Protein 8WHN (pdb70)

Nearest PDB structures (foldseek):
  8whn-assembly1_A  TM=1.007E+00  e=7.924E-18  Promethearchaeum syntrophicum

Solvent-accessible surface area: 9281 Å² total; per-residue (Å²): 142,56,31,90,183,13,0,62,89,7,7,71,3,12,62,78,38,20,53,16,26,64,45,17,39,119,8,37,38,46,44,164,125,163,155,37,104,132,147,56,39,78,142,33,23,136,71,40,85,77,83,13,113,96,10,64,93,69,11,98,72,46,52,113,81,0,27,139,46,28,60,106,7,48,44,5,2,99,89,19,60,122,9,48,61,47,16,72,64,16,31,86,44,41,131,102,12,83,61,109,65,147,158,65,122,34,117,52,129,76,40,34,84,184,81,22,49,62,33,113,139,72,34,65,43,1,26,85,71,14,60,102,22,11,87,61,0,85,68,72,64,159

Foldseek 3Di:
DADVVLLVVLLVLVVVVLVLVVVLVVLVVCVVVVVDPVVVSVVVVVVSVVVNVVSVVVSVVSLVVQLVVPDDSVVLVVLLVVLVVVLVVLVVVLVVLVVCVVVVNDDDPVVSVVVNVVSVVSNVVSVVSNVVSSVVSCVVPD

Organism: NCBI:txid2594042

Structure (mmCIF, N/CA/C/O backbone):
data_8WHN
#
_entry.id   8WHN
#
_cell.length_a   41.368
_cell.length_b   58.708
_cell.length_c   67.578
_cell.angle_alpha   90.000
_cell.angle_beta   90.000
_cell.angle_gamma   90.000
#
_symmetry.space_group_name_H-M   'P 2 21 21'
#
loop_
_entity.id
_entity.type
_entity.pdbx_description
1 polymer 'Ribophorin 1 superfamily protein'
2 water water
#
loop_
_atom_site.group_PDB
_atom_site.id
_atom_site.type_symbol
_atom_site.label_atom_id
_atom_site.label_alt_id
_atom_site.label_comp_id
_atom_site.label_asym_id
_atom_site.label_entity_id
_atom_site.label_seq_id
_atom_site.pdbx_PDB_ins_code
_atom_site.Cartn_x
_atom_site.Cartn_y
_atom_site.Cartn_z
_atom_site.occupancy
_atom_site.B_iso_or_equiv
_atom_site.auth_seq_id
_atom_site.auth_comp_id
_atom_site.auth_asym_id
_atom_site.auth_atom_id
_atom_site.pdbx_PDB_model_num
ATOM 1 N N . SER A 1 20 ? 30.96000 33.30800 5.77000 1.000 89.71602 466 SER A N 1
ATOM 2 C CA . SER A 1 20 ? 31.57900 32.89500 7.02800 1.000 94.35605 466 SER A CA 1
ATOM 3 C C . SER A 1 20 ? 30.73000 31.81900 7.71100 1.000 95.62989 466 SER A C 1
ATOM 4 O O . SER A 1 20 ? 30.25500 30.89000 7.05900 1.000 103.97826 466 SER A O 1
ATOM 7 N N . VAL A 1 21 ? 30.54600 31.94000 9.02200 1.000 85.73923 467 VAL A N 1
ATOM 8 C CA . VAL A 1 21 ? 29.67200 31.03200 9.76500 1.000 76.07491 467 VAL A CA 1
ATOM 9 C C . VAL A 1 21 ? 28.76600 31.86400 10.66900 1.000 63.66816 467 VAL A C 1
ATOM 10 O O . VAL A 1 21 ? 29.25200 32.56300 11.57400 1.000 62.83911 467 VAL A O 1
ATOM 14 N N . PRO A 1 22 ? 27.45000 31.85500 10.43900 1.000 52.61947 468 PRO A N 1
ATOM 15 C CA . PRO A 1 22 ? 26.56300 32.72200 11.22300 1.000 56.16989 468 PRO A CA 1
ATOM 16 C C . PRO A 1 22 ? 26.20600 32.06000 12.53400 1.000 49.44014 468 PRO A C 1
ATOM 17 O O . PRO A 1 22 ? 25.29400 31.23100 12.58700 1.000 46.25555 468 PRO A O 1
ATOM 21 N N . ILE A 1 23 ? 26.92900 32.42400 13.59300 1.000 47.34252 469 ILE A N 1
ATOM 22 C CA . ILE A 1 23 ? 26.80000 31.71100 14.85500 1.000 45.21858 469 ILE A CA 1
ATOM 23 C C . ILE A 1 23 ? 25.38000 31.81100 15.38700 1.000 44.25267 469 ILE A C 1
ATOM 24 O O . ILE A 1 23 ? 24.84800 30.84900 15.95100 1.000 37.93086 469 ILE A O 1
ATOM 29 N N . ARG A 1 24 ? 24.73900 32.96900 15.21800 1.000 43.72366 470 ARG A N 1
ATOM 30 C CA . ARG A 1 24 ? 23.38200 33.12600 15.73600 1.000 48.50582 470 ARG A CA 1
ATOM 31 C C . ARG A 1 24 ? 22.44300 32.08800 15.13600 1.000 39.41788 470 ARG A C 1
ATOM 32 O O . ARG A 1 24 ? 21.74000 31.37600 15.86800 1.000 39.57317 470 ARG A O 1
ATOM 40 N N . GLU A 1 25 ? 22.42500 31.98600 13.80100 1.000 32.79867 471 GLU A N 1
ATOM 41 C CA . GLU A 1 25 ? 21.49700 31.07700 13.14100 1.000 34.14883 471 GLU A CA 1
ATOM 42 C C . GLU A 1 25 ? 21.85700 29.62700 13.42400 1.000 36.39121 471 GLU A C 1
ATOM 43 O O . GLU A 1 25 ? 20.96900 28.78000 13.55400 1.000 32.35388 471 GLU A O 1
ATOM 49 N N . LEU A 1 26 ? 23.15800 29.32800 13.50300 1.000 30.78790 472 LEU A N 1
ATOM 50 C CA . LEU A 1 26 ? 23.59600 27.96600 13.74200 1.000 35.43583 472 LEU A CA 1
ATOM 51 C C . LEU A 1 26 ? 23.21700 27.52100 15.14400 1.000 30.56419 472 LEU A C 1
ATOM 52 O O . LEU A 1 26 ? 22.78800 26.37900 15.33400 1.000 31.89330 472 LEU A O 1
ATOM 57 N N . THR A 1 27 ? 23.33100 28.42700 16.12800 1.000 35.70428 473 THR A N 1
ATOM 58 C CA . THR A 1 27 ? 22.96700 28.08100 17.50000 1.000 33.22504 473 THR A CA 1
ATOM 59 C C . THR A 1 27 ? 21.48800 27.72500 17.60000 1.000 37.94929 473 THR A C 1
ATOM 60 O O . THR A 1 27 ? 21.11500 26.78100 18.30600 1.000 38.15721 473 THR A O 1
ATOM 64 N N . ARG A 1 28 ? 20.62900 28.47600 16.90700 1.000 35.84114 474 ARG A N 1
ATOM 65 C CA . ARG A 1 28 ? 19.20600 28.14900 16.90200 1.000 36.00432 474 ARG A CA 1
ATOM 66 C C . ARG A 1 28 ? 18.93700 26.84800 16.14600 1.000 42.55247 474 ARG A C 1
ATOM 67 O O . ARG A 1 28 ? 18.15000 26.00700 16.59700 1.000 40.26799 474 ARG A O 1
ATOM 75 N N . PHE A 1 29 ? 19.58900 26.66600 14.99800 1.000 32.06437 475 PHE A N 1
ATOM 76 C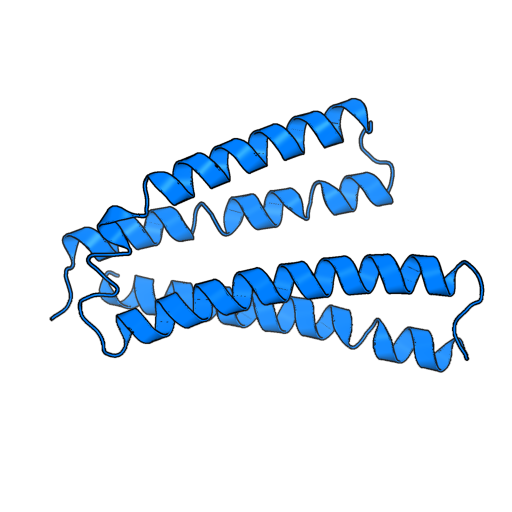 CA . PHE A 1 29 ? 19.30700 25.52200 14.14100 1.000 32.51179 475 PHE A CA 1
ATOM 77 C C . PHE A 1 29 ? 19.64900 24.20500 14.82200 1.000 37.51239 475 PHE A C 1
ATOM 78 O O . PHE A 1 29 ? 18.93100 23.20800 14.66200 1.000 36.36752 475 PHE A O 1
ATOM 86 N N . VAL A 1 30 ? 20.76200 24.17900 15.55500 1.000 36.33594 476 VAL A N 1
ATOM 87 C CA . VAL A 1 30 ? 21.21100 22.96500 16.22200 1.000 34.81207 476 VAL A CA 1
ATOM 88 C C . VAL A 1 30 ? 20.15400 22.46700 17.20800 1.000 40.01269 476 VAL A C 1
ATOM 89 O O . VAL A 1 30 ? 19.85000 21.26900 17.26100 1.000 39.26523 476 VAL A O 1
ATOM 93 N N . THR A 1 31 ? 19.54400 23.37000 17.97300 1.000 34.81733 477 THR A N 1
ATOM 94 C CA . THR A 1 31 ? 18.48000 22.91500 18.86200 1.000 43.36836 477 THR A CA 1
ATOM 95 C C . THR A 1 31 ? 17.28500 22.39900 18.06400 1.000 53.24849 477 THR A C 1
ATOM 96 O O . THR A 1 31 ? 16.73000 21.33500 18.38100 1.000 38.18879 477 THR A O 1
ATOM 100 N N . LEU A 1 32 ? 16.93400 23.09000 16.97400 1.000 34.46466 478 LEU A N 1
ATOM 101 C CA . LEU A 1 32 ? 15.79500 22.66600 16.15800 1.000 43.40520 478 LEU A CA 1
ATOM 102 C C . LEU A 1 32 ? 15.99200 21.27300 15.55800 1.000 49.29538 478 LEU A C 1
ATOM 103 O O . LEU A 1 32 ? 15.05700 20.46400 15.54000 1.000 41.54182 478 LEU A O 1
ATOM 108 N N . ILE A 1 33 ? 17.18500 20.97400 15.03900 1.000 30.91686 479 ILE A N 1
ATOM 109 C CA . ILE A 1 33 ? 17.34900 19.68100 14.37600 1.000 32.18017 479 ILE A CA 1
ATOM 110 C C . ILE A 1 33 ? 17.48100 18.54900 15.37900 1.000 44.09213 479 ILE A C 1
ATOM 111 O O . ILE A 1 33 ? 17.18000 17.39500 15.04900 1.000 39.63633 479 ILE A O 1
ATOM 116 N N . GLU A 1 34 ? 17.94700 18.83300 16.59900 1.000 41.97345 480 GLU A N 1
ATOM 117 C CA . GLU A 1 34 ? 17.95000 17.79100 17.62400 1.000 48.15314 480 GLU A CA 1
ATOM 118 C C . GLU A 1 34 ? 16.52600 17.42700 18.00200 1.000 47.32146 480 GLU A C 1
ATOM 119 O O . GLU A 1 34 ? 16.17800 16.24400 18.10800 1.000 45.33438 480 GLU A O 1
ATOM 125 N N . GLU A 1 35 ? 15.69000 18.44600 18.18100 1.000 39.21260 481 GLU A N 1
ATOM 126 C CA A GLU A 1 35 ? 14.26900 18.24200 18.45200 0.400 45.07646 481 GLU A CA 1
ATOM 127 C CA B GLU A 1 35 ? 14.28300 18.20400 18.47100 0.600 45.31333 481 GLU A CA 1
ATOM 128 C C . GLU A 1 35 ? 13.60600 17.43400 17.34000 1.000 46.46083 481 GLU A C 1
ATOM 129 O O . GLU A 1 35 ? 12.79700 16.53300 17.59900 1.000 47.85574 481 GLU A O 1
ATOM 140 N N . LYS A 1 36 ? 13.94200 17.75200 16.08500 1.000 41.74185 482 LYS A N 1
ATOM 141 C CA A LYS A 1 36 ? 13.38400 17.01700 14.95300 0.490 44.97908 482 LYS A CA 1
ATOM 142 C CA B LYS A 1 36 ? 13.38200 17.01500 14.95400 0.510 44.79484 482 LYS A CA 1
ATOM 143 C C . LYS A 1 36 ? 13.83600 15.56200 14.97300 1.000 47.47938 482 LYS A C 1
ATOM 144 O O . LYS A 1 36 ? 13.02300 14.64300 14.79800 1.000 42.50510 482 LYS A O 1
ATOM 155 N N . ASN A 1 37 ? 15.13700 15.32600 15.19000 1.000 40.63645 483 ASN A N 1
ATOM 156 C CA . ASN A 1 37 ? 15.64400 13.96200 15.24800 1.000 51.17456 483 ASN A CA 1
ATOM 157 C C . ASN A 1 37 ? 14.96900 13.17500 16.37000 1.000 55.90934 483 ASN A C 1
ATOM 158 O O . ASN A 1 37 ? 14.69600 11.97900 16.22300 1.000 43.00779 483 ASN A O 1
ATOM 163 N N . ALA A 1 38 ? 14.67400 13.84800 17.48800 1.000 53.74592 484 ALA A N 1
ATOM 164 C CA . ALA A 1 38 ? 14.01400 13.20900 18.62100 1.000 51.64303 484 ALA A CA 1
ATOM 165 C C . ALA A 1 38 ? 12.57700 12.81500 18.29000 1.000 58.02275 484 ALA A C 1
ATOM 166 O O . ALA A 1 38 ? 12.12000 11.73300 18.67700 1.000 63.92872 484 ALA A O 1
ATOM 168 N N . ILE A 1 39 ? 11.84000 13.68300 17.59400 1.000 50.17707 485 ILE A N 1
ATOM 169 C CA . ILE A 1 39 ? 10.45100 13.37700 17.25300 1.000 45.76075 485 ILE A CA 1
ATOM 170 C C . ILE A 1 39 ? 10.38300 12.24600 16.23300 1.000 48.64004 485 ILE A C 1
ATOM 171 O O . ILE A 1 39 ? 9.52000 11.35900 16.31700 1.000 54.65392 485 ILE A O 1
ATOM 176 N N . LEU A 1 40 ? 11.28800 12.25900 15.25200 1.000 42.71565 486 LEU A N 1
ATOM 177 C CA . LEU A 1 40 ? 11.32900 11.18700 14.26600 1.000 41.43128 486 LEU A CA 1
ATOM 178 C C . LEU A 1 40 ? 11.52500 9.82600 14.93700 1.000 45.23700 486 LEU A C 1
ATOM 179 O O . LEU A 1 40 ? 10.88200 8.84000 14.55500 1.000 39.74161 486 LEU A O 1
ATOM 184 N N . LEU A 1 41 ? 12.40400 9.7560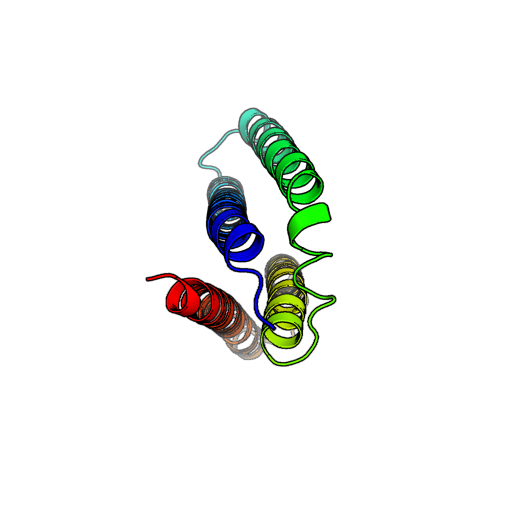0 15.94800 1.000 47.59518 487 LEU A N 1
ATOM 185 C CA . LEU A 1 41 ? 12.60000 8.51500 16.70000 1.000 47.06617 487 LEU A CA 1
ATOM 186 C C . LEU A 1 41 ? 11.38300 8.16400 17.54800 1.000 53.85646 487 LEU A C 1
ATOM 187 O O . LEU A 1 41 ? 11.11400 6.97700 17.77700 1.000 64.09190 487 LEU A O 1
ATOM 192 N N . ASP A 1 42 ? 10.64900 9.17100 18.03400 1.000 50.28498 488 ASP A N 1
ATOM 193 C CA . ASP A 1 42 ? 9.37800 8.90700 18.70900 1.000 61.65476 488 ASP A CA 1
ATOM 194 C C . ASP A 1 42 ? 8.34100 8.32700 17.75000 1.000 59.31237 488 ASP A C 1
ATOM 195 O O . ASP A 1 42 ? 7.48200 7.54100 18.16900 1.000 54.61971 488 ASP A O 1
ATOM 200 N N . ILE A 1 43 ? 8.39400 8.72000 16.47200 1.000 52.18257 489 ILE A N 1
ATOM 201 C CA . ILE A 1 43 ? 7.50900 8.14100 15.46000 1.000 59.73085 489 ILE A CA 1
ATOM 202 C C . ILE A 1 43 ? 7.83900 6.66300 15.24300 1.000 55.49350 489 ILE A C 1
ATOM 203 O O . ILE A 1 43 ? 6.94100 5.81400 15.14600 1.000 51.78779 489 ILE A O 1
ATOM 208 N N . GLU A 1 44 ? 9.13300 6.32800 15.17700 1.000 52.31154 490 GLU A N 1
ATOM 209 C CA . GLU A 1 44 ? 9.52500 4.92400 15.07400 1.000 60.08615 490 GLU A CA 1
ATOM 210 C C . GLU A 1 44 ? 9.02500 4.12400 16.27500 1.000 57.13843 490 GLU A C 1
ATO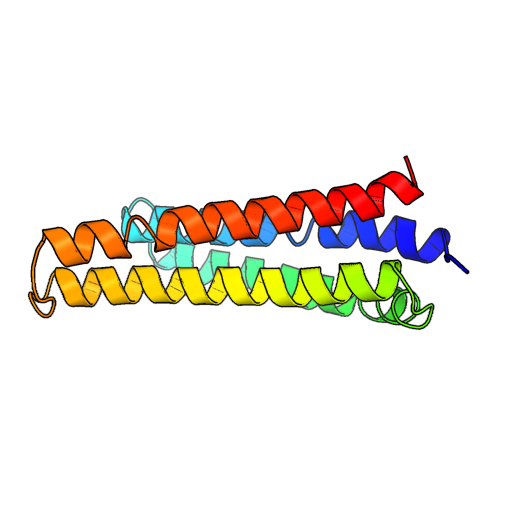M 211 O O . GLU A 1 44 ? 8.54800 2.99500 16.11700 1.000 50.71134 490 GLU A O 1
ATOM 217 N N . LYS A 1 45 ? 9.12400 4.70100 17.48000 1.000 53.70118 491 LYS A N 1
ATOM 218 C CA A LYS A 1 45 ? 8.60600 4.05400 18.68500 0.530 58.74652 491 LYS A CA 1
ATOM 219 C CA B LYS A 1 45 ? 8.61300 4.03200 18.67400 0.470 58.72283 491 LYS A CA 1
ATOM 220 C C . LYS A 1 45 ? 7.11200 3.79100 18.57200 1.000 58.13855 491 LYS A C 1
ATOM 221 O O . LYS A 1 45 ? 6.61500 2.75600 19.02600 1.000 64.20243 491 LYS A O 1
ATOM 232 N N . ALA A 1 46 ? 6.37300 4.73800 17.98900 1.000 61.27050 492 ALA A N 1
ATOM 233 C CA . ALA A 1 46 ? 4.95200 4.51700 17.75300 1.000 53.61169 492 ALA A CA 1
ATOM 234 C C . ALA A 1 46 ? 4.74500 3.41600 16.72300 1.000 57.36477 492 ALA A C 1
ATOM 235 O O . ALA A 1 46 ? 3.86100 2.56800 16.88200 1.000 66.28953 492 ALA A O 1
ATOM 237 N N . ASP A 1 47 ? 5.56200 3.41500 15.66300 1.000 54.56970 493 ASP A N 1
ATOM 238 C CA . ASP A 1 47 ? 5.49700 2.35100 14.66400 1.000 62.75752 493 ASP A CA 1
ATOM 239 C C . ASP A 1 47 ? 5.75300 0.98500 15.30100 1.000 64.96568 493 ASP A C 1
ATOM 240 O O . ASP A 1 47 ? 5.02800 0.02000 15.03100 1.000 69.83732 493 ASP A O 1
ATOM 245 N N . SER A 1 48 ? 6.78000 0.89200 16.15600 1.000 58.60439 494 SER A N 1
ATOM 246 C CA . SER A 1 48 ? 7.09300 -0.36000 16.84000 1.000 61.19418 494 SER A CA 1
ATOM 247 C C . SER A 1 48 ? 5.96400 -0.78700 17.76600 1.000 64.59195 494 SER A C 1
ATOM 248 O O . SER A 1 48 ? 5.59200 -1.96700 17.79500 1.000 68.19765 494 SER A O 1
ATOM 251 N N . ASP A 1 49 ? 5.42000 0.15200 18.54500 1.000 58.34910 495 ASP A N 1
ATOM 252 C CA . ASP A 1 49 ? 4.29500 -0.18000 19.41300 1.000 73.74568 495 ASP A CA 1
ATOM 253 C C . ASP A 1 49 ? 3.10500 -0.67700 18.60500 1.000 81.18605 495 ASP A C 1
ATOM 254 O O . ASP A 1 49 ? 2.35200 -1.53600 19.07600 1.000 92.77428 495 ASP A O 1
ATOM 259 N N . LEU A 1 50 ? 2.92700 -0.16400 17.38300 1.000 71.65596 496 LEU A N 1
ATOM 260 C CA . LEU A 1 50 ? 1.80200 -0.59000 16.55600 1.000 81.23342 496 LEU A CA 1
ATOM 261 C C . LEU A 1 50 ? 1.96300 -2.03800 16.10700 1.000 85.14705 496 LEU A C 1
ATOM 262 O O . LEU A 1 50 ? 1.07900 -2.87200 16.33600 1.000 87.05254 496 LEU A O 1
ATOM 267 N N . ARG A 1 51 ? 3.08500 -2.36200 15.46100 1.000 81.95193 497 ARG A N 1
ATOM 268 C CA . ARG A 1 51 ? 3.23200 -3.71200 14.93000 1.000 82.89941 497 ARG A CA 1
ATOM 269 C C . ARG A 1 51 ? 3.32800 -4.76100 16.02900 1.000 78.92262 497 ARG A C 1
ATOM 270 O O . ARG A 1 51 ? 3.02900 -5.93200 15.77300 1.000 73.99835 497 ARG A O 1
ATOM 278 N N . ARG A 1 52 ? 3.71100 -4.37600 17.24500 1.000 78.83314 498 ARG A N 1
ATOM 279 C CA . ARG A 1 52 ? 3.63300 -5.27500 18.39000 1.000 81.20184 498 ARG A CA 1
ATOM 280 C C . ARG A 1 52 ? 2.26400 -5.24200 19.06900 1.000 88.16320 498 ARG A C 1
ATOM 281 O O . ARG A 1 52 ? 2.08000 -5.90800 20.09200 1.000 95.79833 498 ARG A O 1
ATOM 289 N N . LYS A 1 53 ? 1.31000 -4.48200 18.52000 1.000 90.55823 499 LYS A N 1
ATOM 290 C CA . LYS A 1 53 ? -0.06600 -4.39500 19.03100 1.000 95.87728 499 LYS A CA 1
ATOM 291 C C . LYS A 1 53 ? -0.12000 -3.98700 20.50600 1.000 95.76938 499 LYS A C 1
ATOM 292 O O . LYS A 1 53 ? -1.01400 -4.40300 21.24900 1.000 101.61218 499 LYS A O 1
ATOM 298 N N . ARG A 1 54 ? 0.82500 -3.14800 20.93300 1.000 87.96581 500 ARG A N 1
ATOM 299 C CA . ARG A 1 54 ? 0.88000 -2.63100 22.29600 1.000 92.14789 500 ARG A CA 1
ATOM 300 C C . ARG A 1 54 ? 0.20800 -1.26900 22.43800 1.000 92.40845 500 ARG A C 1
ATOM 301 O O . ARG A 1 54 ? 0.36700 -0.62000 23.47700 1.000 90.55296 500 ARG A O 1
ATOM 309 N N . ILE A 1 55 ? -0.51800 -0.82000 21.41700 1.000 96.22733 501 ILE A N 1
ATOM 310 C CA . ILE A 1 55 ? -1.17300 0.48600 21.41300 1.000 92.45845 501 ILE A CA 1
ATOM 311 C C . ILE A 1 55 ? -2.36700 0.41800 20.47300 1.000 89.30281 501 ILE A C 1
ATOM 312 O O . ILE A 1 55 ? -2.26400 -0.10300 19.35800 1.000 82.05721 501 ILE A O 1
ATOM 317 N N . GLN A 1 56 ? -3.50400 0.95000 20.91400 1.000 91.00828 502 GLN A N 1
ATOM 318 C CA . GLN A 1 56 ? -4.68600 0.93500 20.06300 1.000 94.96139 502 GLN A CA 1
ATOM 319 C C . GLN A 1 56 ? -4.46700 1.82900 18.84400 1.000 94.99297 502 GLN A C 1
ATOM 320 O O . GLN A 1 56 ? -3.95000 2.94300 18.96700 1.000 98.54076 502 GLN A O 1
ATOM 326 N N . LYS A 1 57 ? -4.84400 1.32500 17.65900 1.000 91.27937 503 LYS A N 1
ATOM 327 C CA . LYS A 1 57 ? -4.70300 2.08900 16.42000 1.000 92.72164 503 LYS A CA 1
ATOM 328 C C . LYS A 1 57 ? -5.41100 3.43700 16.50100 1.000 96.32471 503 LYS A C 1
ATOM 329 O O . LYS A 1 57 ? -5.07400 4.36200 15.74900 1.000 89.05805 503 LYS A O 1
ATOM 335 N N . LYS A 1 58 ? -6.38900 3.56000 17.39900 1.000 103.18079 504 LYS A N 1
ATOM 336 C CA . LYS A 1 58 ? -6.94900 4.85800 17.74800 1.000 106.42592 504 LYS A CA 1
ATOM 337 C C . LYS A 1 58 ? -5.85400 5.80700 18.22500 1.000 98.19335 504 LYS A C 1
ATOM 338 O O . LYS A 1 58 ? -5.67000 6.89700 17.67500 1.000 93.71124 504 LYS A O 1
ATOM 344 N N . VAL A 1 59 ? -5.09800 5.39200 19.24700 1.000 96.65369 505 VAL A N 1
ATOM 345 C CA . VAL A 1 59 ? -4.03000 6.23700 19.77000 1.000 95.00086 505 VAL A CA 1
ATOM 346 C C . VAL A 1 59 ? -2.88200 6.37500 18.77500 1.000 95.04297 505 VAL A C 1
ATOM 347 O O . VAL A 1 59 ? -2.14200 7.36500 18.82300 1.000 93.16907 505 VAL A O 1
ATOM 351 N N . TYR A 1 60 ? -2.70800 5.41000 17.86700 1.000 92.79007 506 TYR A N 1
ATOM 352 C CA . TYR A 1 60 ? -1.60600 5.48700 16.91200 1.000 88.38691 506 TYR A CA 1
ATOM 353 C C . TYR A 1 60 ? -1.82300 6.61700 15.91700 1.000 82.47568 506 TYR A C 1
ATOM 354 O O . TYR A 1 60 ? -1.00900 7.54100 15.82500 1.000 75.76172 506 TYR A O 1
ATOM 363 N N . THR A 1 61 ? -2.90100 6.53400 15.12900 1.000 86.56827 507 THR A N 1
ATOM 364 C CA . THR A 1 61 ? -3.10000 7.51100 14.06600 1.000 84.50750 507 THR A CA 1
ATOM 365 C C . THR A 1 61 ? -3.27300 8.91300 14.63900 1.000 86.48142 507 THR A C 1
ATOM 366 O O . THR A 1 61 ? -2.93400 9.89700 13.97400 1.000 81.20184 507 THR A O 1
ATOM 370 N N . LYS A 1 62 ? -3.74900 9.01300 15.88800 1.000 96.21417 508 LYS A N 1
ATOM 371 C CA . LYS A 1 62 ? -3.81100 10.29300 16.59800 1.000 99.44613 508 LYS A CA 1
ATOM 372 C C . LYS A 1 62 ? -2.41700 10.81700 16.92800 1.000 95.80886 508 LYS A C 1
ATOM 373 O O . LYS A 1 62 ? -2.07800 11.96500 16.61200 1.000 96.32471 508 LYS A O 1
ATOM 379 N N . THR A 1 63 ? -1.59900 9.98800 17.58300 1.000 93.12959 509 THR A N 1
ATOM 380 C CA . THR A 1 63 ? -0.28800 10.44100 18.03800 1.000 92.93220 509 THR A CA 1
ATOM 381 C C . THR A 1 63 ? 0.62600 10.76900 16.86100 1.000 89.67917 509 THR A C 1
ATOM 382 O O . THR A 1 63 ? 1.38200 11.74800 16.91100 1.000 85.27075 509 THR A O 1
ATOM 386 N N . VAL A 1 64 ? 0.55700 9.97500 15.78500 1.000 83.96270 510 VAL A N 1
ATOM 387 C CA . VAL A 1 64 ? 1.40700 10.22500 14.62100 1.000 78.15411 510 VAL A CA 1
ATOM 388 C C . VAL A 1 64 ? 1.01400 11.52500 13.92500 1.000 70.72427 510 VAL A C 1
ATOM 389 O O . VAL A 1 64 ? 1.88000 12.29200 13.49500 1.000 71.18222 510 VAL A O 1
ATOM 393 N N . LYS A 1 65 ? -0.29000 11.78500 13.77900 1.000 67.76076 511 LYS A N 1
ATOM 394 C CA . LYS A 1 65 ? -0.72200 13.04300 13.17700 1.000 76.15650 511 LYS A CA 1
ATOM 395 C C . LYS A 1 65 ? -0.31700 14.23100 14.03900 1.000 76.79079 511 LYS A C 1
ATOM 396 O O . LYS A 1 65 ? -0.05400 15.32200 13.51700 1.000 71.76650 511 LYS A O 1
ATOM 402 N N . ASN A 1 66 ? -0.25400 14.03500 15.35800 1.000 79.40163 512 ASN A N 1
ATOM 403 C CA . ASN A 1 66 ? 0.19000 15.09500 16.25700 1.000 86.29719 512 ASN A CA 1
ATOM 404 C C . ASN A 1 66 ? 1.69200 15.32600 16.12800 1.000 77.37243 512 ASN A C 1
ATOM 405 O O . ASN A 1 66 ? 2.14900 16.47300 16.03400 1.000 72.02706 512 ASN A O 1
ATOM 410 N N . TYR A 1 67 ? 2.47500 14.24200 16.12000 1.000 72.37710 513 TYR A N 1
ATOM 411 C CA . TYR A 1 67 ? 3.91300 14.34900 15.89200 1.000 69.18987 513 TYR A CA 1
ATOM 412 C C . TYR A 1 67 ? 4.20800 14.98700 14.53800 1.000 68.17396 513 TYR A C 1
ATOM 413 O O . TYR A 1 67 ? 5.11500 15.82200 14.41900 1.000 77.23031 513 TYR A O 1
ATOM 422 N N . GLN A 1 68 ? 3.45600 14.59800 13.49900 1.000 67.78971 514 GLN A N 1
ATOM 423 C CA . GLN A 1 68 ? 3.68900 15.12500 12.15700 1.000 71.74018 514 GLN A CA 1
ATOM 424 C C . GLN A 1 68 ? 3.37300 16.60900 12.06400 1.000 71.62701 514 GLN A C 1
ATOM 425 O O . GLN A 1 68 ? 3.89400 17.28500 11.16900 1.000 70.10841 514 GLN A O 1
ATOM 431 N N . ASN A 1 69 ? 2.53500 17.12400 12.96800 1.000 76.41969 515 ASN A N 1
ATOM 432 C CA . ASN A 1 69 ? 2.27400 18.55700 13.04300 1.000 78.58837 515 ASN A CA 1
ATOM 433 C C . ASN A 1 69 ? 3.41900 19.29500 13.72100 1.000 75.50905 515 ASN A C 1
ATOM 434 O O . ASN A 1 69 ? 3.81200 20.38100 13.27700 1.000 59.90981 515 ASN A O 1
ATOM 439 N N . LYS A 1 70 ? 3.95900 18.72800 14.80300 1.000 73.96940 516 LYS A N 1
ATOM 440 C CA . LYS A 1 70 ? 5.15900 19.29600 15.40300 1.000 70.62952 516 LYS A CA 1
ATOM 441 C C . LYS A 1 70 ? 6.28500 19.39200 14.38500 1.000 68.85562 516 LYS A C 1
ATOM 442 O O . LYS A 1 70 ? 6.98300 20.40900 14.32200 1.000 60.22564 516 LYS A O 1
ATOM 448 N N . LEU A 1 71 ? 6.46700 18.34300 13.57100 1.000 59.22815 517 LEU A N 1
ATOM 449 C CA . LEU A 1 71 ? 7.49700 18.36600 12.53400 1.000 53.27744 517 LEU A CA 1
ATOM 450 C C . LEU A 1 71 ? 7.25100 19.48300 11.52800 1.000 63.21547 517 LEU A C 1
ATOM 451 O O . LEU A 1 71 ? 8.15000 20.27900 11.23900 1.000 63.98399 517 LEU A O 1
ATOM 456 N N . LYS A 1 72 ? 6.03800 19.54400 10.97100 1.000 60.13616 518 LYS A N 1
ATOM 457 C CA . LYS A 1 72 ? 5.73200 20.56100 9.97300 1.000 66.16320 518 LYS A CA 1
ATOM 458 C C . LYS A 1 72 ? 5.98400 21.96200 10.52600 1.000 66.84486 518 LYS A C 1
ATOM 459 O O . LYS A 1 72 ? 6.49300 22.83900 9.81800 1.000 69.60835 518 LYS A O 1
ATOM 465 N N . GLU A 1 73 ? 5.66000 22.17500 11.80300 1.000 66.87381 519 GLU A N 1
ATOM 466 C CA . GLU A 1 73 ? 5.86700 23.46900 12.43800 1.000 74.53788 519 GLU A CA 1
ATOM 467 C C . GLU A 1 73 ? 7.34300 23.71800 12.73500 1.000 65.84737 519 GLU A C 1
ATOM 468 O O . GLU A 1 73 ? 7.83500 24.83700 12.54100 1.000 55.53297 519 GLU A O 1
ATOM 474 N N . LEU A 1 74 ? 8.06700 22.69300 13.19400 1.000 51.05612 520 LEU A N 1
ATOM 475 C CA . LEU A 1 74 ? 9.50800 22.84200 13.37000 1.000 54.05648 520 LEU A CA 1
ATOM 476 C C . LEU A 1 74 ? 10.19600 23.08500 12.04000 1.000 55.60140 520 LEU A C 1
ATOM 477 O O . LEU A 1 74 ? 11.11700 23.90600 11.94900 1.000 46.72929 520 LEU A O 1
ATOM 482 N N . ASN A 1 75 ? 9.78000 22.36200 10.99800 1.000 53.05110 521 ASN A N 1
ATOM 483 C CA . ASN A 1 75 ? 10.39100 22.56000 9.69000 1.000 58.37542 521 ASN A CA 1
ATOM 484 C C . ASN A 1 75 ? 10.10200 23.95700 9.15400 1.000 54.24071 521 ASN A C 1
ATOM 485 O O . ASN A 1 75 ? 10.97100 24.57800 8.53000 1.000 53.88014 521 ASN A O 1
ATOM 490 N N . GLU A 1 76 ? 8.90000 24.48200 9.40500 1.000 55.18820 522 GLU A N 1
ATOM 491 C CA . GLU A 1 76 ? 8.61000 25.85400 9.00000 1.000 68.42926 522 GLU A CA 1
ATOM 492 C C . GLU A 1 76 ? 9.48600 26.84000 9.75800 1.000 61.77583 522 GLU A C 1
ATOM 493 O O . GLU A 1 76 ? 10.12500 27.70900 9.15500 1.000 53.31166 522 GLU A O 1
ATOM 499 N N . GLU A 1 77 ? 9.54900 26.70500 11.07900 1.000 60.70201 523 GLU A N 1
ATOM 500 C CA . GLU A 1 77 ? 10.36400 27.61600 11.87100 1.000 62.24431 523 GLU A CA 1
ATOM 501 C C . GLU A 1 77 ? 11.83000 27.58700 11.45400 1.000 60.84414 523 GLU A C 1
ATOM 502 O O . GLU A 1 77 ? 12.50800 28.62000 11.49400 1.000 63.51025 523 GLU A O 1
ATOM 508 N N . SER A 1 78 ? 12.33400 26.42600 11.03600 1.000 50.40868 524 SER A N 1
ATOM 509 C CA A SER A 1 78 ? 13.75300 26.30300 10.72000 0.620 51.00085 524 SER A CA 1
ATOM 510 C CA B SER A 1 78 ? 13.75000 26.28700 10.71100 0.380 51.00085 524 SER A CA 1
ATOM 511 C C . SER A 1 78 ? 14.11700 26.94500 9.38600 1.000 47.87942 524 SER A C 1
ATOM 512 O O . SER A 1 78 ? 15.29300 27.27400 9.17700 1.000 41.51814 524 SER A O 1
ATOM 517 N N . ILE A 1 79 ? 13.14400 27.14200 8.49400 1.000 49.54541 525 ILE A N 1
ATOM 518 C CA . ILE A 1 79 ? 13.37700 27.64100 7.1340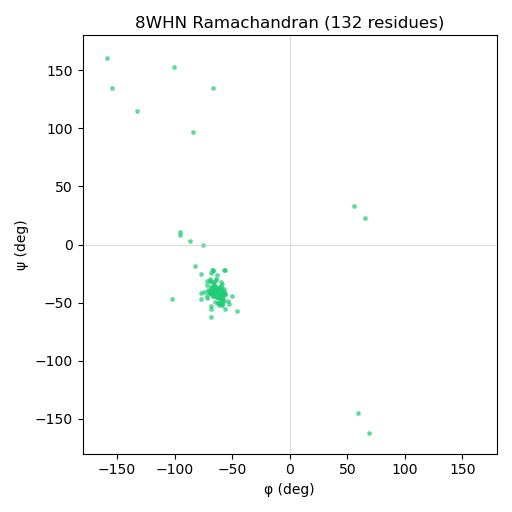0 1.000 58.27804 525 ILE A CA 1
ATOM 519 C C . ILE A 1 79 ? 14.31600 28.84400 7.09700 1.000 51.72462 525 ILE A C 1
ATOM 520 O O . ILE A 1 79 ? 15.35600 28.76500 6.42800 1.000 58.35437 525 ILE A O 1
ATOM 525 N N . PRO A 1 80 ? 14.03500 29.95700 7.78500 1.000 53.38798 526 PRO A N 1
ATOM 526 C CA . PRO A 1 80 ? 14.94300 31.11400 7.65200 1.000 53.99068 526 PRO A CA 1
ATOM 527 C C . PRO A 1 80 ? 16.36800 30.83000 8.10700 1.000 55.45402 526 PRO A C 1
ATOM 528 O O . PRO A 1 80 ? 17.32300 31.20800 7.40700 1.000 46.53189 526 PRO A O 1
ATOM 532 N N . PHE A 1 81 ? 16.53300 30.18900 9.27300 1.000 52.95635 527 PHE A N 1
ATOM 533 C CA . PHE A 1 81 ? 17.86100 29.80800 9.75200 1.000 57.71218 527 PHE A CA 1
ATOM 534 C C . PHE A 1 81 ? 18.55400 28.86100 8.78000 1.000 45.50546 527 PHE A C 1
ATOM 535 O O . PHE A 1 81 ? 19.74300 29.02300 8.48400 1.000 44.56850 527 PHE A O 1
ATOM 543 N N . LYS A 1 82 ? 17.83800 27.84600 8.30400 1.000 48.12156 528 LYS A N 1
ATOM 544 C CA . LYS A 1 82 ? 18.43800 26.90500 7.36300 1.000 40.06533 528 LYS A CA 1
ATOM 545 C C . LYS A 1 82 ? 18.86300 27.60100 6.06400 1.000 49.97704 528 LYS A C 1
ATOM 546 O O . LYS A 1 82 ? 19.94100 27.32300 5.52600 1.000 55.55929 528 LYS A O 1
ATOM 552 N N . ARG A 1 83 ? 18.04700 28.52500 5.55200 1.000 42.31823 529 ARG A N 1
ATOM 553 C CA A ARG A 1 83 ? 18.41800 29.24300 4.33300 0.570 47.30567 529 ARG A CA 1
ATOM 554 C CA B ARG A 1 83 ? 18.43100 29.22300 4.32800 0.430 48.08471 529 ARG A CA 1
ATOM 555 C C . ARG A 1 83 ? 19.68100 30.07000 4.54600 1.000 46.52400 529 ARG A C 1
ATOM 556 O O . ARG A 1 83 ? 20.61400 30.02200 3.73500 1.000 48.15841 529 ARG A O 1
ATOM 571 N N . ILE A 1 84 ? 19.72700 30.84200 5.64600 1.000 49.99020 530 ILE A N 1
ATOM 572 C CA . ILE A 1 84 ? 20.92500 31.62400 5.95800 1.000 45.28438 530 ILE A CA 1
ATOM 573 C C . ILE A 1 84 ? 22.14300 30.71200 6.05100 1.000 50.10864 530 ILE A C 1
ATOM 574 O O . ILE A 1 84 ? 23.23000 31.04400 5.55400 1.000 42.11558 530 ILE A O 1
ATOM 579 N N . LEU A 1 85 ? 21.96900 29.53400 6.66600 1.000 42.56037 531 LEU A N 1
ATOM 580 C CA . LEU A 1 85 ? 23.07800 28.60400 6.84000 1.000 39.48105 531 LEU A CA 1
ATOM 581 C C . LEU A 1 85 ? 23.51900 28.01500 5.50400 1.000 51.16403 531 LEU A C 1
ATOM 582 O O . LEU A 1 85 ? 24.71900 27.90900 5.23200 1.000 43.61049 531 LEU A O 1
ATOM 587 N N . MET A 1 86 ? 22.57300 27.65400 4.64000 1.000 42.06294 532 MET A N 1
ATOM 588 C CA A MET A 1 86 ? 22.96600 27.05200 3.36900 0.450 43.54206 532 MET A CA 1
ATOM 589 C CA B MET A 1 86 ? 22.93300 27.06000 3.35300 0.550 43.56838 532 MET A CA 1
ATOM 590 C C . MET A 1 86 ? 23.56100 28.082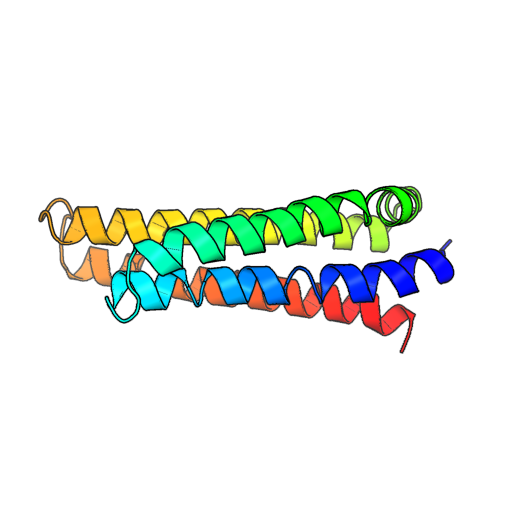00 2.41600 1.000 45.23174 532 MET A C 1
ATOM 591 O O . MET A 1 86 ? 24.36600 27.72200 1.54700 1.000 48.22420 532 MET A O 1
ATOM 600 N N . GLU A 1 87 ? 23.20400 29.35400 2.56500 1.000 46.79245 533 GLU A N 1
ATOM 601 C CA . GLU A 1 87 ? 23.77800 30.38900 1.71500 1.000 56.60152 533 GLU A CA 1
ATOM 602 C C . GLU A 1 87 ? 25.20900 30.75000 2.09600 1.000 53.46957 533 GLU A C 1
ATOM 603 O O . GLU A 1 87 ? 25.79500 31.62800 1.45500 1.000 52.76422 533 GLU A O 1
ATOM 609 N N . THR A 1 88 ? 25.77900 30.13100 3.13400 1.000 47.76099 534 THR A N 1
ATOM 610 C CA . THR A 1 88 ? 27.20100 30.30900 3.39500 1.000 51.43511 534 THR A CA 1
ATOM 611 C C . THR A 1 88 ? 28.05200 29.39600 2.52800 1.000 56.33044 534 THR A C 1
ATOM 612 O O . THR A 1 88 ? 29.24400 29.67000 2.35200 1.000 67.04225 534 THR A O 1
ATOM 616 N N . GLY A 1 89 ? 27.46000 28.34300 1.96600 1.000 59.52029 535 GLY A N 1
ATOM 617 C CA . GLY A 1 89 ? 28.18400 27.39400 1.15500 1.000 64.24191 535 GLY A CA 1
ATOM 618 C C . GLY A 1 89 ? 29.14200 26.59600 2.03100 1.000 62.86280 535 GLY A C 1
ATOM 619 O O . GLY A 1 89 ? 29.02000 26.53700 3.26400 1.000 56.93314 535 GLY A O 1
ATOM 620 N N . GLY A 1 90 ? 30.11200 25.97800 1.36500 1.000 67.42651 536 GLY A N 1
ATOM 621 C CA . GLY A 1 90 ? 31.14500 25.26000 2.07800 1.000 75.86436 536 GLY A CA 1
ATOM 622 C C . GLY A 1 90 ? 30.59700 24.14000 2.94400 1.000 69.00038 536 GLY A C 1
ATOM 623 O O . GLY A 1 90 ? 29.59600 23.48400 2.62400 1.000 69.97418 536 GLY A O 1
ATOM 624 N N . GLN A 1 91 ? 31.25800 23.94700 4.08900 1.000 64.00241 537 GLN A N 1
ATOM 625 C CA . GLN A 1 91 ? 31.08100 22.73200 4.88000 1.000 56.88577 537 GLN A CA 1
ATOM 626 C C . GLN A 1 91 ? 29.71200 22.68600 5.55500 1.000 57.65954 537 GLN A C 1
ATOM 627 O O . GLN A 1 91 ? 29.08300 21.62600 5.61400 1.000 58.75178 537 GLN A O 1
ATOM 633 N N . ILE A 1 92 ? 29.23300 23.81700 6.08200 1.000 53.63538 538 ILE A N 1
ATOM 634 C CA . ILE A 1 92 ? 27.93400 23.81700 6.76100 1.000 48.93218 538 ILE A CA 1
ATOM 635 C C . ILE A 1 92 ? 26.82700 23.42800 5.78200 1.000 50.21655 538 ILE A C 1
ATOM 636 O O . ILE A 1 92 ? 26.02000 22.52400 6.05000 1.000 42.72881 538 ILE A O 1
ATOM 641 N N . GLN A 1 93 ? 26.79700 24.09200 4.61900 1.000 44.67904 539 GLN A N 1
ATOM 642 C CA . GLN A 1 93 ? 25.87900 23.72700 3.54000 1.000 53.74855 539 GLN A CA 1
ATOM 643 C C . GLN A 1 93 ? 25.93800 22.23400 3.22800 1.000 52.38260 539 GLN A C 1
ATOM 644 O O . GLN A 1 93 ? 24.90000 21.57200 3.08300 1.000 41.24968 539 GLN A O 1
ATOM 650 N N . SER A 1 94 ? 27.14900 21.68000 3.14500 1.000 53.20901 540 SER A N 1
ATOM 651 C CA . SER A 1 94 ? 27.29700 20.26800 2.79600 1.000 58.29646 540 SER A CA 1
ATOM 652 C C . SER A 1 94 ? 26.66700 19.36900 3.85300 1.000 58.54386 540 SER A C 1
ATOM 653 O O . SER A 1 94 ? 25.94600 18.41700 3.52000 1.000 46.63980 540 SER A O 1
ATOM 656 N N . ILE A 1 95 ? 26.93200 19.66700 5.13400 1.000 56.54362 541 ILE A N 1
ATOM 657 C CA . ILE A 1 95 ? 26.41000 18.88000 6.25500 1.000 44.17898 541 ILE A CA 1
ATOM 658 C C . ILE A 1 95 ? 24.88700 18.88800 6.24500 1.000 41.23916 541 ILE A C 1
ATOM 659 O O . ILE A 1 95 ? 24.23800 17.84900 6.41700 1.000 41.84186 541 ILE A O 1
ATOM 664 N N . ILE A 1 96 ? 24.29200 20.07100 6.05700 1.000 50.10074 542 ILE A N 1
ATOM 665 C CA . ILE A 1 96 ? 22.83700 20.18600 6.07900 1.000 36.26751 542 ILE A CA 1
ATOM 666 C C . ILE A 1 96 ? 22.22700 19.38700 4.93700 1.000 39.07047 542 ILE A C 1
ATOM 667 O O . ILE A 1 96 ? 21.24600 18.65000 5.11900 1.000 44.89486 542 ILE A O 1
ATOM 672 N N . GLN A 1 97 ? 22.84400 19.45400 3.76100 1.000 45.73706 543 GLN A N 1
ATOM 673 C CA . GLN A 1 97 ? 22.35700 18.67200 2.63400 1.000 41.43918 543 GLN A CA 1
ATOM 674 C C . GLN A 1 97 ? 22.40700 17.17500 2.94300 1.000 41.61288 543 GLN A C 1
ATOM 675 O O . GLN A 1 97 ? 21.45800 16.43600 2.65200 1.000 50.38762 543 GLN A O 1
ATOM 681 N N . LYS A 1 98 ? 23.49300 16.70900 3.56100 1.000 52.31154 544 LYS A N 1
ATOM 682 C CA . LYS A 1 98 ? 23.55800 15.30400 3.94500 1.000 44.65799 544 LYS A CA 1
ATOM 683 C C . LYS A 1 98 ? 22.47400 14.94800 4.95100 1.000 41.12862 544 LYS A C 1
ATOM 684 O O . LYS A 1 98 ? 21.89300 13.85700 4.88600 1.000 39.94426 544 LYS A O 1
ATOM 690 N N . LEU A 1 99 ? 22.20900 15.83200 5.91000 1.000 33.95670 545 LEU A N 1
ATOM 691 C CA . LEU A 1 99 ? 21.18000 15.55000 6.91200 1.000 39.84162 545 LEU A CA 1
ATOM 692 C C . LEU A 1 99 ? 19.81600 15.37400 6.25500 1.000 45.19226 545 LEU A C 1
ATOM 693 O O . LEU A 1 99 ? 19.04300 14.48100 6.63400 1.000 38.03877 545 LEU A O 1
ATOM 698 N N . ASP A 1 100 ? 19.50700 16.22100 5.26700 1.000 37.60714 546 ASP A N 1
ATOM 699 C CA . ASP A 1 100 ? 18.29100 16.05100 4.47900 1.000 42.09452 546 ASP A CA 1
ATOM 700 C C . ASP A 1 100 ? 18.26700 14.69300 3.80400 1.000 42.64459 546 ASP A C 1
ATOM 701 O O . ASP A 1 100 ? 17.24000 14.00500 3.80700 1.000 43.54206 546 ASP A O 1
ATOM 706 N N . PHE A 1 101 ? 19.38500 14.30800 3.18000 1.000 39.73898 547 PHE A N 1
ATOM 707 C CA . PHE A 1 101 ? 19.45000 13.02200 2.49800 1.000 37.22025 547 PHE A CA 1
ATOM 708 C C . PHE A 1 101 ? 19.25200 11.86200 3.46100 1.000 41.63131 547 PHE A C 1
ATOM 709 O O . PHE A 1 101 ? 18.46400 10.94200 3.19600 1.000 40.31799 547 PHE A O 1
ATOM 717 N N . LEU A 1 102 ? 20.00600 11.87000 4.56900 1.000 36.14381 548 LEU A N 1
ATOM 718 C CA . LEU A 1 102 ? 20.00000 10.76500 5.51500 1.000 37.85980 548 LEU A CA 1
ATOM 719 C C . LEU A 1 102 ? 18.62600 10.58000 6.13500 1.000 42.12610 548 LEU A C 1
ATOM 720 O O . LEU A 1 102 ? 18.16000 9.45300 6.30000 1.000 38.57041 548 LEU A O 1
ATOM 725 N N . GLU A 1 103 ? 17.94300 11.67700 6.44600 1.000 39.25207 549 GLU A N 1
ATOM 726 C CA . GLU A 1 103 ? 16.57300 11.58300 6.93900 1.000 46.99774 549 GLU A CA 1
ATOM 727 C C . GLU A 1 103 ? 15.68300 10.84800 5.94500 1.000 38.59673 549 GLU A C 1
ATOM 728 O O . GLU A 1 103 ? 14.92300 9.94500 6.31800 1.000 43.73682 549 GLU A O 1
ATOM 734 N N . ALA A 1 104 ? 15.75300 11.24500 4.67300 1.000 42.36824 550 ALA A N 1
ATOM 735 C CA . ALA A 1 104 ? 14.94700 10.60700 3.63900 1.000 42.24191 550 ALA A CA 1
ATOM 736 C C . ALA A 1 104 ? 15.32300 9.13900 3.47600 1.000 44.07634 550 ALA A C 1
ATOM 737 O O . ALA A 1 104 ? 14.44500 8.27500 3.34000 1.000 38.68359 550 ALA A O 1
ATOM 739 N N . GLU A 1 105 ? 16.62600 8.83800 3.51000 1.000 38.59410 551 GLU A N 1
ATOM 740 C CA . GLU A 1 105 ? 17.07900 7.46200 3.34900 1.000 40.38116 551 GLU A CA 1
ATOM 741 C C . GLU A 1 105 ? 16.54600 6.58500 4.45700 1.000 45.67916 551 GLU A C 1
ATOM 742 O O . GLU A 1 105 ? 16.05400 5.48800 4.19300 1.000 42.86567 551 GLU A O 1
ATOM 748 N N . LYS A 1 106 ? 16.60100 7.06300 5.70900 1.000 41.02597 552 LYS A N 1
ATOM 749 C CA . LYS A 1 106 ? 16.07900 6.26100 6.80400 1.000 37.14130 552 LYS A CA 1
ATOM 750 C C . LYS A 1 106 ? 14.58400 5.99000 6.63800 1.000 40.39168 552 LYS A C 1
ATOM 751 O O . LYS A 1 106 ? 14.10900 4.89000 6.95400 1.000 40.91280 552 LYS A O 1
ATOM 757 N N . ILE A 1 107 ? 13.82300 6.97600 6.14900 1.000 42.84198 553 ILE A N 1
ATOM 758 C CA . ILE A 1 107 ? 12.40600 6.72900 5.88400 1.000 40.18377 553 ILE A CA 1
ATOM 759 C C . ILE A 1 107 ? 12.24500 5.61500 4.84400 1.000 39.57317 553 ILE A C 1
ATOM 760 O O . ILE A 1 107 ? 11.43500 4.69400 5.01500 1.000 45.09751 553 ILE A O 1
ATOM 765 N N . SER A 1 108 ? 13.02100 5.67600 3.75800 1.000 41.18125 554 SER A N 1
ATOM 766 C CA . SER A 1 108 ? 12.90700 4.66100 2.70600 1.000 36.92548 554 SER A CA 1
ATOM 767 C C . SER A 1 108 ? 13.17000 3.25900 3.24500 1.000 42.79987 554 SER A C 1
ATOM 768 O O . SER A 1 108 ? 12.39200 2.32400 3.00100 1.000 45.3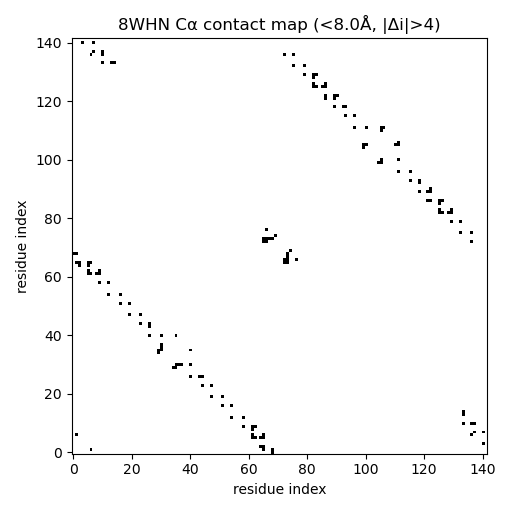2386 554 SER A O 1
ATOM 771 N N . VAL A 1 109 ? 14.28100 3.08900 3.96200 1.000 45.32649 555 VAL A N 1
ATOM 772 C CA . VAL A 1 109 ? 14.60900 1.78900 4.54100 1.000 48.57161 555 VAL A CA 1
ATOM 773 C C . VAL A 1 109 ? 13.47600 1.30500 5.44100 1.000 54.15123 555 VAL A C 1
ATOM 774 O O . VAL A 1 109 ? 13.11600 0.11800 5.43300 1.000 41.86028 555 VAL A O 1
ATOM 778 N N . LYS A 1 110 ? 12.89100 2.21800 6.22400 1.000 57.61743 556 LYS A N 1
ATOM 779 C CA . LYS A 1 110 ? 11.74800 1.86500 7.06100 1.000 62.43117 556 LYS A CA 1
ATOM 780 C C . LYS A 1 110 ? 10.64900 1.20300 6.24400 1.000 56.13568 556 LYS A C 1
ATOM 781 O O . LYS A 1 110 ? 10.15900 0.12600 6.59700 1.000 50.69292 556 LYS A O 1
ATOM 787 N N . ASP A 1 111 ? 10.24600 1.83900 5.14300 1.000 49.26117 557 ASP A N 1
ATOM 788 C CA . ASP A 1 111 ? 9.18300 1.27400 4.32100 1.000 59.70453 557 ASP A CA 1
ATOM 789 C C . ASP A 1 111 ? 9.62700 -0.01200 3.62800 1.000 50.01126 557 ASP A C 1
ATOM 790 O O . ASP A 1 111 ? 8.80500 -0.90500 3.39800 1.000 58.29910 557 ASP A O 1
ATOM 795 N N . SER A 1 112 ? 10.91600 -0.12000 3.29400 1.000 38.76254 558 SER A N 1
ATOM 796 C CA . SER A 1 112 ? 11.42800 -1.33600 2.66700 1.000 41.65499 558 SER A CA 1
ATOM 797 C C . SER A 1 112 ? 11.30100 -2.53700 3.59500 1.000 49.45856 558 SER A C 1
ATOM 798 O O . SER A 1 112 ? 10.93200 -3.63000 3.14600 1.000 50.21918 558 SER A O 1
ATOM 801 N N . VAL A 1 113 ? 11.62600 -2.36900 4.88700 1.000 56.14094 559 VAL A N 1
ATOM 802 C CA . VAL A 1 113 ? 11.55300 -3.51100 5.80300 1.000 57.62007 559 VAL A CA 1
ATOM 803 C C . VAL A 1 113 ? 10.10400 -3.94500 5.98700 1.000 57.97800 559 VAL A C 1
ATOM 804 O O . VAL A 1 113 ? 9.79500 -5.13800 5.93600 1.000 56.55678 559 VAL A O 1
ATOM 808 N N . LYS A 1 114 ? 9.19100 -2.98800 6.17400 1.000 57.21475 560 LYS A N 1
ATOM 809 C CA . LYS A 1 114 ? 7.77600 -3.32400 6.28000 1.000 62.26273 560 LYS A CA 1
ATOM 810 C C . LYS A 1 114 ? 7.29800 -4.09000 5.04900 1.000 65.13676 560 LYS A C 1
ATOM 811 O O . LYS A 1 114 ? 6.55700 -5.07500 5.16900 1.000 66.54219 560 LYS A O 1
ATOM 817 N N . LEU A 1 115 ? 7.72300 -3.66500 3.85400 1.000 66.97908 561 LEU A N 1
ATOM 818 C CA . LEU A 1 115 ? 7.31700 -4.38000 2.64700 1.000 60.16248 561 LEU A CA 1
ATOM 819 C C . LEU A 1 115 ? 7.94000 -5.76700 2.58500 1.000 59.35712 561 LEU A C 1
ATOM 820 O O . LEU A 1 115 ? 7.26500 -6.73400 2.21700 1.000 55.54087 561 LEU A O 1
ATOM 825 N N . LEU A 1 116 ? 9.22900 -5.87700 2.92400 1.000 58.44385 562 LEU A N 1
ATOM 826 C CA . LEU A 1 116 ? 9.89400 -7.17500 2.92900 1.000 59.08077 562 LEU A CA 1
ATOM 827 C C . LEU A 1 116 ? 9.20100 -8.13600 3.88700 1.000 62.49697 562 LEU A C 1
ATOM 828 O O . LEU A 1 116 ? 9.04900 -9.33100 3.58900 1.000 57.85694 562 LEU A O 1
ATOM 833 N N . LYS A 1 117 ? 8.74600 -7.62300 5.03600 1.000 60.86519 563 LYS A N 1
ATOM 834 C CA . LYS A 1 117 ? 8.06400 -8.46900 6.01500 1.000 73.58251 563 LYS A CA 1
ATOM 835 C C . LYS A 1 117 ? 6.73300 -8.98200 5.47400 1.000 72.83242 563 LYS A C 1
ATOM 836 O O . LYS A 1 117 ? 6.39500 -10.15400 5.66400 1.000 64.31561 563 LYS A O 1
ATOM 842 N N . ASP A 1 118 ? 5.96400 -8.11900 4.79700 1.000 84.06271 564 ASP A N 1
ATOM 843 C CA . ASP A 1 118 ? 4.70400 -8.56200 4.20700 1.000 91.73468 564 ASP A CA 1
ATOM 844 C C . ASP A 1 118 ? 4.94200 -9.52500 3.04900 1.000 91.55571 564 ASP A C 1
ATOM 845 O O . ASP A 1 118 ? 4.18000 -10.48000 2.86200 1.000 98.85133 564 ASP A O 1
ATOM 850 N N . ARG A 1 119 ? 5.99100 -9.28800 2.25900 1.000 82.25460 565 ARG A N 1
ATOM 851 C CA . ARG A 1 119 ? 6.29900 -10.19500 1.16000 1.000 78.84103 565 ARG A CA 1
ATOM 852 C C . ARG A 1 119 ? 6.78900 -11.54500 1.66800 1.000 79.60428 565 ARG A C 1
ATOM 853 O O . ARG A 1 119 ? 6.56800 -12.56800 1.01000 1.000 79.92011 565 ARG A O 1
ATOM 861 N N . TYR A 1 120 ? 7.43800 -11.57600 2.83600 1.000 81.98351 566 TYR A N 1
ATOM 862 C CA . TYR A 1 120 ? 7.94500 -12.83800 3.37100 1.000 86.98938 566 TYR A CA 1
ATOM 863 C C . TYR A 1 120 ? 6.83200 -13.68100 3.98200 1.000 87.89475 566 TYR A C 1
ATOM 864 O O . TYR A 1 120 ? 6.75200 -14.89000 3.73000 1.000 82.96258 566 TYR A O 1
ATOM 873 N N . LYS A 1 121 ? 5.97400 -13.06500 4.80100 1.000 91.96629 567 LYS A N 1
ATOM 874 C CA . LYS A 1 121 ? 4.89900 -13.82300 5.42800 1.000 99.44350 567 LYS A CA 1
ATOM 875 C C . LYS A 1 121 ? 3.87200 -14.30600 4.41000 1.000 101.90432 567 LYS A C 1
ATOM 876 O O . LYS A 1 121 ? 3.15800 -15.27400 4.68600 1.000 97.72224 567 LYS A O 1
ATOM 882 N N . ARG A 1 122 ? 3.79000 -13.67000 3.24000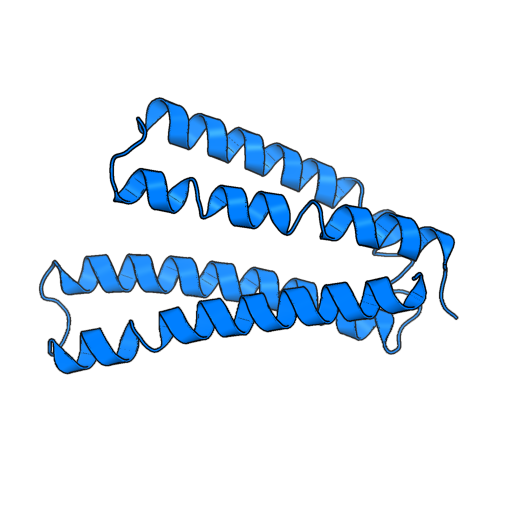 1.000 91.91892 568 ARG A N 1
ATOM 883 C CA A ARG A 1 122 ? 2.97200 -14.18000 2.14500 0.490 93.47963 568 ARG A CA 1
ATOM 884 C CA B ARG A 1 122 ? 2.97600 -14.17100 2.13900 0.510 93.50332 568 ARG A CA 1
ATOM 885 C C . ARG A 1 122 ? 3.71100 -15.20100 1.28500 1.000 91.78469 568 ARG A C 1
ATOM 886 O O . ARG A 1 122 ? 3.20300 -15.57500 0.22100 1.000 98.24073 568 ARG A O 1
ATOM 901 N N . GLY A 1 123 ? 4.89100 -15.65000 1.71600 1.000 89.57390 569 GLY A N 1
ATOM 902 C CA . GLY A 1 123 ? 5.63800 -16.67100 1.00600 1.000 98.28020 569 GLY A CA 1
ATOM 903 C C . GLY A 1 123 ? 6.14100 -16.28600 -0.36700 1.000 92.79270 569 GLY A C 1
ATOM 904 O O . GLY A 1 123 ? 6.40700 -17.17200 -1.18400 1.000 94.61924 569 GLY A O 1
ATOM 905 N N . LYS A 1 124 ? 6.29900 -14.99300 -0.64300 1.000 86.33667 570 LYS A N 1
ATOM 906 C CA . LYS A 1 124 ? 6.68900 -14.50800 -1.96200 1.000 85.61816 570 LYS A CA 1
ATOM 907 C C . LYS A 1 124 ? 8.19400 -14.27800 -2.09500 1.000 78.26728 570 LYS A C 1
ATOM 908 O O . LYS A 1 124 ? 8.63800 -13.72200 -3.10700 1.000 75.66697 570 LYS A O 1
ATOM 914 N N . LEU A 1 125 ? 8.99900 -14.68900 -1.08400 1.000 72.61660 571 LEU A N 1
ATOM 915 C CA . LEU A 1 125 ? 10.44100 -14.56200 -1.22000 1.000 70.45582 571 LEU A CA 1
ATOM 916 C C . LEU A 1 125 ? 11.06100 -15.90400 -1.60200 1.000 80.56492 571 LEU A C 1
ATOM 917 O O . LEU A 1 125 ? 10.50500 -16.96600 -1.29700 1.000 82.12300 571 LEU A O 1
ATOM 922 N N . PRO A 1 126 ? 12.21100 -15.87400 -2.28600 1.000 75.50642 572 PRO A N 1
ATOM 923 C CA . PRO A 1 126 ? 12.85900 -17.13900 -2.68200 1.000 67.67127 572 PRO A CA 1
ATOM 924 C C . PRO A 1 126 ? 13.09100 -18.11000 -1.53300 1.000 72.17181 572 PRO A C 1
ATOM 925 O O . PRO A 1 126 ? 12.75100 -19.29100 -1.64700 1.000 72.05074 572 PRO A O 1
ATOM 929 N N . SER A 1 127 ? 13.65000 -17.64400 -0.42100 1.000 53.29060 573 SER A N 1
ATOM 930 C CA . SER A 1 127 ? 14.16100 -18.55900 0.58600 1.000 67.44756 573 SER A CA 1
ATOM 931 C C . SER A 1 127 ? 14.25300 -17.82100 1.91100 1.000 64.07084 573 SER A C 1
ATOM 932 O O . SER A 1 127 ? 14.27500 -16.58600 1.95200 1.000 63.11283 573 SER A O 1
ATOM 935 N N . LYS A 1 128 ? 14.31000 -18.59700 3.00100 1.000 62.48907 574 LYS A N 1
ATOM 936 C CA . LYS A 1 128 ? 14.52700 -17.99200 4.31500 1.000 58.38332 574 LYS A CA 1
ATOM 937 C C . LYS A 1 128 ? 15.90200 -17.34200 4.39300 1.000 57.27266 574 LYS A C 1
ATOM 938 O O . LYS A 1 128 ? 16.05300 -16.25400 4.96500 1.000 52.24837 574 LYS A O 1
ATOM 944 N N . ALA A 1 129 ? 16.91800 -17.99400 3.81600 1.000 53.11426 575 ALA A N 1
ATOM 945 C CA . ALA A 1 129 ? 18.26400 -17.42300 3.80400 1.000 61.08890 575 ALA A CA 1
ATOM 946 C C . ALA A 1 129 ? 18.30800 -16.08500 3.06000 1.000 57.14369 575 ALA A C 1
ATOM 947 O O . ALA A 1 129 ? 18.98800 -15.15100 3.49600 1.000 51.81411 575 ALA A O 1
ATOM 949 N N . ALA A 1 130 ? 17.59400 -15.95900 1.94100 1.000 50.69555 576 ALA A N 1
ATOM 950 C CA . ALA A 1 130 ? 17.53200 -14.65600 1.28400 1.000 52.98793 576 ALA A CA 1
ATOM 951 C C . ALA A 1 130 ? 16.82600 -13.62800 2.16100 1.000 47.43727 576 ALA A C 1
ATOM 952 O O . ALA A 1 130 ? 17.29000 -12.48100 2.28400 1.000 43.26835 576 ALA A O 1
ATOM 954 N N . TYR A 1 131 ? 15.69800 -14.00500 2.77300 1.000 51.52986 577 TYR A N 1
ATOM 955 C CA . TYR A 1 131 ? 15.00100 -13.06200 3.64900 1.000 52.85371 577 TYR A CA 1
ATOM 956 C C . TYR A 1 131 ? 15.89900 -12.61400 4.79000 1.000 51.92728 577 TYR A C 1
ATOM 957 O O . TYR A 1 131 ? 15.96400 -11.42200 5.12400 1.000 50.31656 577 TYR A O 1
ATOM 966 N N . GLU A 1 132 ? 16.57300 -13.56400 5.42900 1.000 51.27983 578 GLU A N 1
ATOM 967 C CA . GLU A 1 132 ? 17.37400 -13.21200 6.58800 1.000 51.00085 578 GLU A CA 1
ATOM 968 C C . GLU A 1 132 ? 18.53500 -12.30700 6.21300 1.000 45.85813 578 GLU A C 1
ATOM 969 O O . GLU A 1 132 ? 18.89100 -11.41700 6.99100 1.000 40.99439 578 GLU A O 1
ATOM 975 N N . ARG A 1 133 ? 19.12800 -12.50500 5.03500 1.000 42.46035 579 ARG A N 1
ATOM 976 C CA . ARG A 1 133 ? 20.26400 -11.67900 4.64400 1.000 50.34025 579 ARG A CA 1
ATOM 977 C C . ARG A 1 133 ? 19.81100 -10.26100 4.31700 1.000 55.62509 579 ARG A C 1
ATOM 978 O O . ARG A 1 133 ? 20.44000 -9.28500 4.74000 1.000 40.82595 579 ARG A O 1
ATOM 986 N N . LEU A 1 134 ? 18.70900 -10.13300 3.57300 1.000 40.76541 580 LEU A N 1
ATOM 987 C CA . LEU A 1 134 ? 18.21100 -8.82000 3.17500 1.000 43.38941 580 LEU A CA 1
ATOM 988 C C . LEU A 1 134 ? 17.67300 -8.03900 4.37000 1.000 43.46311 580 LEU A C 1
ATOM 989 O O . LEU A 1 134 ? 17.92300 -6.83400 4.49200 1.000 38.65990 580 LEU A O 1
ATOM 994 N N . SER A 1 135 ? 16.93600 -8.70100 5.26900 1.000 39.36788 581 SER A N 1
ATOM 995 C CA . SER A 1 135 ? 16.42300 -7.98300 6.43800 1.000 36.99654 581 SER A CA 1
ATOM 996 C C . SER A 1 135 ? 17.55400 -7.54600 7.36000 1.000 43.47890 581 SER A C 1
ATOM 997 O O . SER A 1 135 ? 17.51700 -6.43300 7.89800 1.000 38.74938 581 SER A O 1
ATOM 1000 N N . SER A 1 136 ? 18.54500 -8.42100 7.58800 1.000 42.66564 582 SER A N 1
ATOM 1001 C CA A SER A 1 136 ? 19.73100 -8.00800 8.33400 0.430 50.29814 582 SER A CA 1
ATOM 1002 C CA B SER A 1 136 ? 19.74500 -8.02100 8.32200 0.570 49.78755 582 SER A CA 1
ATOM 1003 C C . SER A 1 136 ? 20.42500 -6.82300 7.66500 1.000 49.79018 582 SER A C 1
ATOM 1004 O O . SER A 1 136 ? 20.87000 -5.89500 8.35600 1.000 39.34156 582 SER A O 1
ATOM 1009 N N . ASP A 1 137 ? 20.52100 -6.83300 6.32400 1.000 43.58417 583 ASP A N 1
ATOM 1010 C CA . ASP A 1 137 ? 21.07000 -5.68900 5.58300 1.000 43.49206 583 ASP A CA 1
ATOM 1011 C C . ASP A 1 137 ? 20.30800 -4.40600 5.88800 1.000 36.95180 583 ASP A C 1
ATOM 1012 O O . ASP A 1 137 ? 20.90300 -3.32800 6.04000 1.000 37.32816 583 ASP A O 1
ATOM 1017 N N . MET A 1 138 ? 18.98000 -4.48700 5.93300 1.000 36.37015 584 MET A N 1
ATOM 1018 C CA . MET A 1 138 ? 18.19300 -3.28400 6.16400 1.000 33.05396 584 MET A CA 1
ATOM 1019 C C . MET A 1 138 ? 18.30500 -2.79600 7.60300 1.000 40.30220 584 MET A C 1
ATOM 1020 O O . MET A 1 138 ? 18.31800 -1.58700 7.83500 1.000 32.36704 584 MET A O 1
ATOM 1025 N N . ILE A 1 139 ? 18.41100 -3.70700 8.57800 1.000 38.32038 585 ILE A N 1
ATOM 1026 C CA . ILE A 1 139 ? 18.60700 -3.27500 9.96200 1.000 34.24358 585 ILE A CA 1
ATOM 1027 C C . ILE A 1 139 ? 19.95800 -2.58800 10.12700 1.000 34.00671 585 ILE A C 1
ATOM 1028 O O . ILE A 1 139 ? 20.07300 -1.58000 10.84200 1.000 38.62305 585 ILE A O 1
ATOM 1033 N N . LYS A 1 140 ? 21.00500 -3.13000 9.49100 1.000 33.89354 586 LYS A N 1
ATOM 1034 C CA . LYS A 1 140 ? 22.30200 -2.45800 9.51000 1.000 40.82858 586 LYS A CA 1
ATOM 1035 C C . LYS A 1 140 ? 22.21300 -1.07000 8.86800 1.000 45.82392 586 LYS A C 1
ATOM 1036 O O . LYS A 1 140 ? 22.80500 -0.09500 9.36500 1.000 36.41489 586 LYS A O 1
ATOM 1042 N N . GLN A 1 141 ? 21.45800 -0.95500 7.77300 1.000 34.68311 587 GLN A N 1
ATOM 1043 C CA . GLN A 1 141 ? 21.35300 0.33600 7.09100 1.000 36.82547 587 GLN A CA 1
ATOM 1044 C C . GLN A 1 141 ? 20.62200 1.35600 7.95900 1.000 35.43846 587 GLN A C 1
ATOM 1045 O O . GLN A 1 141 ? 20.99200 2.53500 7.98300 1.000 37.38343 587 GLN A O 1
ATOM 1051 N N . LEU A 1 142 ? 19.59800 0.91400 8.70400 1.000 35.30950 588 LEU A N 1
ATOM 1052 C CA . LEU A 1 142 ? 18.92500 1.79500 9.66000 1.000 35.52268 588 LEU A CA 1
ATOM 1053 C C . LEU A 1 142 ? 19.89300 2.32200 10.70500 1.000 34.40412 588 LEU A C 1
ATOM 1054 O O . LEU A 1 142 ? 19.86300 3.51000 11.04200 1.000 37.90718 588 LEU A O 1
ATOM 1059 N N . ALA A 1 143 ? 20.75900 1.45600 11.23100 1.000 35.48583 589 ALA A N 1
ATOM 1060 C CA . ALA A 1 143 ? 21.72200 1.90200 12.23300 1.000 35.39372 589 ALA A CA 1
ATOM 1061 C C . ALA A 1 143 ? 22.79400 2.77800 11.59500 1.000 47.02669 589 ALA A C 1
ATOM 1062 O O . ALA A 1 143 ? 23.21300 3.78900 12.17300 1.000 35.40688 589 ALA A O 1
ATOM 1064 N N . SER A 1 144 ? 23.22600 2.41700 10.39000 1.000 38.15194 590 SER A N 1
ATOM 1065 C CA . SER A 1 144 ? 24.20800 3.21800 9.66800 1.000 41.95503 590 SER A CA 1
ATOM 1066 C C . SER A 1 144 ? 23.68600 4.63200 9.37000 1.000 45.17910 590 SER A C 1
ATOM 1067 O O . SER A 1 144 ? 24.41700 5.62300 9.53000 1.000 40.47327 590 SER A O 1
ATOM 1070 N N . SER A 1 145 ? 22.44200 4.74300 8.88700 1.000 37.04655 591 SER A N 1
ATOM 1071 C CA . SER A 1 145 ? 21.85700 6.05400 8.61600 1.000 37.43870 591 SER A CA 1
ATOM 1072 C C . SER A 1 145 ? 21.76100 6.88500 9.88500 1.000 46.31082 591 SER A C 1
ATOM 1073 O O . SER A 1 145 ? 22.17100 8.05200 9.90200 1.000 40.70488 591 SER A O 1
ATOM 1076 N N . GLN A 1 146 ? 21.18700 6.30900 10.94900 1.000 36.77283 592 GLN A N 1
ATOM 1077 C CA . GLN A 1 146 ? 21.05200 7.04300 12.19800 1.000 30.74053 592 GLN A CA 1
ATOM 1078 C C . GLN A 1 146 ? 22.41700 7.42100 12.74700 1.000 44.21056 592 GLN A C 1
ATOM 1079 O O . GLN A 1 146 ? 22.58300 8.49700 13.33300 1.000 41.58130 592 GLN A O 1
ATOM 1085 N N . ASN A 1 147 ? 23.40800 6.54100 12.58100 1.000 36.07801 593 ASN A N 1
ATOM 1086 C CA . ASN A 1 147 ? 24.74400 6.87500 13.05900 1.000 40.94438 593 ASN A CA 1
ATOM 1087 C C . ASN A 1 147 ? 25.26000 8.15100 12.40100 1.000 36.34646 593 ASN A C 1
ATOM 1088 O O . ASN A 1 147 ? 25.75600 9.05500 13.08900 1.000 39.32577 593 ASN A O 1
ATOM 1093 N N . LYS A 1 148 ? 25.15100 8.23400 11.06700 1.000 42.92094 594 LYS A N 1
ATOM 1094 C CA . LYS A 1 148 ? 25.63100 9.40700 10.33600 1.000 40.21535 594 LYS A CA 1
ATOM 1095 C C . LYS A 1 148 ? 24.83400 10.65600 10.67100 1.000 37.04392 594 LYS A C 1
ATOM 1096 O O . LYS A 1 148 ? 25.39800 11.75100 10.68200 1.000 40.48380 594 LYS A O 1
ATOM 1102 N N . ILE A 1 149 ? 23.52600 10.51800 10.91000 1.000 31.55642 595 ILE A N 1
ATOM 1103 C CA . ILE A 1 149 ? 22.71700 11.66100 11.32900 1.000 33.83827 595 ILE A CA 1
ATOM 1104 C C . ILE A 1 149 ? 23.26200 12.23700 12.62600 1.000 45.06330 595 ILE A C 1
ATOM 1105 O O . ILE A 1 149 ? 23.53300 13.43700 12.72600 1.000 33.67246 595 ILE A O 1
ATOM 1110 N N . ASP A 1 150 ? 23.44400 11.38000 13.63600 1.000 39.28892 596 ASP A N 1
ATOM 1111 C CA . ASP A 1 150 ? 23.96000 11.82500 14.92900 1.000 42.12610 596 ASP A CA 1
ATOM 1112 C C . ASP A 1 150 ? 25.35000 12.43100 14.80300 1.000 42.81566 596 ASP A C 1
ATOM 1113 O O . ASP A 1 150 ? 25.67700 13.41400 15.48800 1.000 39.82583 596 ASP A O 1
ATOM 1118 N N . ARG A 1 151 ? 26.18700 11.84300 13.94700 1.000 34.18831 597 ARG A N 1
ATOM 1119 C CA . ARG A 1 151 ? 27.52600 12.36900 13.72800 1.000 45.27911 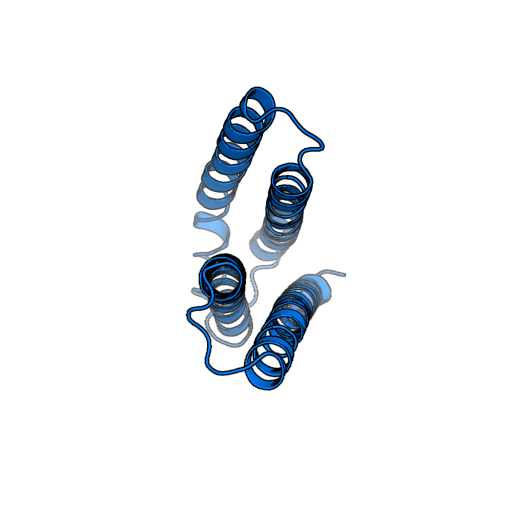597 ARG A CA 1
ATOM 1120 C C . ARG A 1 151 ? 27.47400 13.76600 13.12400 1.000 50.79820 597 ARG A C 1
ATOM 1121 O O . ARG A 1 151 ? 28.18600 14.67400 13.57600 1.000 43.27624 597 ARG A O 1
ATOM 1129 N N . TYR A 1 152 ? 26.62600 13.96700 12.11000 1.000 40.32852 598 TYR A N 1
ATOM 1130 C CA . TYR A 1 152 ? 26.57100 15.28300 11.47400 1.000 44.63430 598 TYR A CA 1
ATOM 1131 C C . TYR A 1 152 ? 25.90900 16.32200 12.37400 1.000 43.11043 598 TYR A C 1
ATOM 1132 O O . TYR A 1 152 ? 26.26900 17.50400 12.31300 1.000 53.86172 598 TYR A O 1
ATOM 1141 N N . ILE A 1 153 ? 24.95900 15.91100 13.21800 1.000 35.49636 599 ILE A N 1
ATOM 1142 C CA . ILE A 1 153 ? 24.42700 16.83200 14.22200 1.000 33.39085 599 ILE A CA 1
ATOM 1143 C C . ILE A 1 153 ? 25.51700 17.21900 15.21100 1.000 45.91866 599 ILE A C 1
ATOM 1144 O O . ILE A 1 153 ? 25.60600 18.37900 15.65200 1.000 40.13639 599 ILE A O 1
ATOM 1149 N N . ASN A 1 154 ? 26.35000 16.25300 15.60200 1.000 45.54230 600 ASN A N 1
ATOM 1150 C CA . ASN A 1 154 ? 27.45100 16.58400 16.49800 1.000 57.11211 600 ASN A CA 1
ATOM 1151 C C . ASN A 1 154 ? 28.47700 17.49000 15.82400 1.000 50.71661 600 ASN A C 1
ATOM 1152 O O . ASN A 1 154 ? 29.08600 18.33100 16.49500 1.000 44.62640 600 ASN A O 1
ATOM 1157 N N . GLU A 1 155 ? 28.68100 17.34500 14.50900 1.000 45.64758 601 GLU A N 1
ATOM 1158 C CA . GLU A 1 155 ? 29.60500 18.23900 13.80900 1.000 45.52125 601 GLU A CA 1
ATOM 1159 C C . GLU A 1 155 ? 29.09700 19.67700 13.79500 1.000 43.42100 601 GLU A C 1
ATOM 1160 O O . GLU A 1 155 ? 29.89400 20.62100 13.88100 1.000 50.47184 601 GLU A O 1
ATOM 1166 N N . LEU A 1 156 ? 27.78100 19.87300 13.67200 1.000 35.83061 602 LEU A N 1
ATOM 1167 C CA . LEU A 1 156 ? 27.24800 21.23600 13.75100 1.000 35.31476 602 LEU A CA 1
ATOM 1168 C C . LEU A 1 156 ? 27.37000 21.78600 15.16200 1.000 40.74173 602 LEU A C 1
ATOM 1169 O O . LEU A 1 156 ? 27.71300 22.96000 15.35600 1.000 39.82320 602 LEU A O 1
ATOM 1174 N N . ARG A 1 157 ? 27.08400 20.94400 16.16000 1.000 37.75453 603 ARG A N 1
ATOM 1175 C CA . ARG A 1 157 ? 27.17500 21.34200 17.56300 1.000 32.58549 603 ARG A CA 1
ATOM 1176 C C . ARG A 1 157 ? 28.58700 21.80600 17.91200 1.000 47.75836 603 ARG A C 1
ATOM 1177 O O . ARG A 1 157 ? 28.76700 22.81300 18.61600 1.000 46.30292 603 ARG A O 1
ATOM 1185 N N . ALA A 1 158 ? 29.60500 21.10100 17.39700 1.000 43.86052 604 ALA A N 1
ATOM 1186 C CA . ALA A 1 158 ? 31.00300 21.43800 17.66800 1.000 46.22660 604 ALA A CA 1
ATOM 1187 C C . ALA A 1 158 ? 31.35400 22.86300 17.25900 1.000 54.55391 604 ALA A C 1
ATOM 1188 O O . ALA A 1 158 ? 32.33300 23.41800 17.77500 1.000 58.10697 604 ALA A O 1
ATOM 1190 N N . TYR A 1 159 ? 30.58800 23.46900 16.34700 1.000 46.42136 605 TYR A N 1
ATOM 1191 C CA . TYR A 1 159 ? 30.79800 24.88700 16.06800 1.000 53.48010 605 TYR A CA 1
ATOM 1192 C C . TYR A 1 159 ? 30.50100 25.74800 17.28500 1.000 53.73802 605 TYR A C 1
ATOM 1193 O O . TYR A 1 159 ? 31.09100 26.81900 17.43800 1.000 48.56372 605 TYR A O 1
ATOM 1202 N N . ILE A 1 160 ? 29.59600 25.30900 18.15100 1.000 48.00839 606 ILE A N 1
ATOM 1203 C CA . ILE A 1 160 ? 29.13300 26.11300 19.27100 1.000 50.67450 606 ILE A CA 1
ATOM 1204 C C . ILE A 1 160 ? 29.78000 25.68600 20.58500 1.000 61.57317 606 ILE A C 1
ATOM 1205 O O . ILE A 1 160 ? 30.24800 26.52500 21.35200 1.000 67.57652 606 ILE A O 1
ATOM 1210 N N . ILE A 1 161 ? 29.81200 24.38900 20.87300 1.000 61.09680 607 ILE A N 1
ATOM 1211 C CA . ILE A 1 161 ? 30.25000 23.93000 22.19200 1.000 69.37148 607 ILE A CA 1
ATOM 1212 C C . ILE A 1 161 ? 31.73100 23.55300 22.22300 1.000 84.38643 607 ILE A C 1
ATOM 1213 O O . ILE A 1 161 ? 32.45300 23.93000 23.14900 1.000 92.40318 607 ILE A O 1
#

Radius of gyration: 18.02 Å; Cα contacts (8 Å, |Δi|>4): 85; chains: 1; bounding box: 38×52×25 Å

Secondary structure (DSSP, 8-state):
---HHHHHHHHHHHHHHHHHHHHHHHHHHHHHTT-S-HHHHHHHHHHHHHHHHHHHHHHHHHHHHHHTT-HHHHHHHHHHHHHHHHHHHHHHHHHHHHHHHHTT-SS-HHHHHHHHHHHHHHHHHHHHHHHHHHHHHHTTT-

B-factor: mean 61.85, std 20.45, range [28.39, 122.46]

Sequence (142 aa):
SVPIRELTRFVTLIEEEKKNAILLDIEKKADSDLRRKRIQKKVYTKTVKNYQNKLKELNEESSIPFKRRILMMETGGQIQSIIQKLDFLEAEKISVKDSVKLLKDRYKRRGKLPSKAAYERLSSSDMIKQLASSQNKIDRYINELRAYII